Protein AF-A0A6A5UZG5-F1 (afdb_monomer_lite)

Radius of gyration: 35.98 Å; chains: 1; bounding box: 48×78×106 Å

Structure (mmCIF, N/CA/C/O backbone):
data_AF-A0A6A5UZG5-F1
#
_entry.id   AF-A0A6A5UZG5-F1
#
loop_
_atom_site.group_PDB
_atom_site.id
_atom_site.type_symbol
_atom_site.label_atom_id
_atom_site.label_alt_id
_atom_site.label_comp_id
_atom_site.label_asym_id
_atom_site.label_entity_id
_atom_site.label_seq_id
_atom_site.pdbx_PDB_ins_code
_atom_site.Cartn_x
_atom_site.Cartn_y
_atom_site.Cartn_z
_atom_site.occupancy
_atom_site.B_iso_or_equiv
_atom_site.auth_seq_id
_atom_site.auth_comp_id
_atom_site.auth_asym_id
_atom_site.auth_atom_id
_atom_site.pdbx_PDB_model_num
ATOM 1 N N . MET A 1 1 ? 22.357 -47.284 86.163 1.00 48.19 1 MET A N 1
ATOM 2 C CA . MET A 1 1 ? 23.111 -47.047 84.914 1.00 48.19 1 MET A CA 1
ATOM 3 C C . MET A 1 1 ? 22.312 -47.623 83.757 1.00 48.19 1 MET A C 1
ATOM 5 O O . MET A 1 1 ? 22.219 -48.840 83.689 1.00 48.19 1 MET A O 1
ATOM 9 N N . HIS A 1 2 ? 21.711 -46.735 82.956 1.00 44.66 2 HIS A N 1
ATOM 10 C CA . HIS A 1 2 ? 21.263 -46.841 81.551 1.00 44.66 2 HIS A CA 1
ATOM 11 C C . HIS A 1 2 ? 19.967 -46.038 81.364 1.00 44.66 2 HIS A C 1
ATOM 13 O O . HIS A 1 2 ? 18.864 -46.532 81.565 1.00 44.66 2 HIS A O 1
ATOM 19 N N . TYR A 1 3 ? 20.152 -44.759 81.028 1.00 42.88 3 TYR A N 1
ATOM 20 C CA . TYR A 1 3 ? 19.133 -43.882 80.458 1.00 42.88 3 TYR A CA 1
ATOM 21 C C . TYR A 1 3 ? 19.064 -44.161 78.948 1.00 42.88 3 TYR A C 1
ATOM 23 O O . TYR A 1 3 ? 20.099 -44.138 78.283 1.00 42.88 3 TYR A O 1
ATOM 31 N N . LEU A 1 4 ? 17.867 -44.410 78.415 1.00 49.84 4 LEU A N 1
ATOM 32 C CA . LEU A 1 4 ? 17.588 -44.408 76.974 1.00 49.84 4 LEU A CA 1
ATOM 33 C C . LEU A 1 4 ? 17.062 -43.017 76.563 1.00 49.84 4 LEU A C 1
ATOM 35 O O . LEU A 1 4 ? 16.254 -42.451 77.304 1.00 49.84 4 LEU A O 1
ATOM 39 N N . PRO A 1 5 ? 17.515 -42.445 75.430 1.00 58.34 5 PRO A N 1
ATOM 40 C CA . PRO A 1 5 ? 17.227 -41.064 75.060 1.00 58.34 5 PRO A CA 1
ATOM 41 C C . PRO A 1 5 ? 15.943 -40.908 74.233 1.00 58.34 5 PRO A C 1
ATOM 43 O O . PRO A 1 5 ? 15.570 -41.772 73.439 1.00 58.34 5 PRO A O 1
ATOM 46 N N . LEU A 1 6 ? 15.314 -39.741 74.402 1.00 57.16 6 LEU A N 1
ATOM 47 C CA . LEU A 1 6 ? 14.295 -39.176 73.521 1.00 57.16 6 LEU A CA 1
ATOM 48 C C . LEU A 1 6 ? 14.838 -38.993 72.095 1.00 57.16 6 LEU A C 1
ATOM 50 O O . LEU A 1 6 ? 15.872 -38.353 71.913 1.00 57.16 6 LEU A O 1
ATOM 54 N N . LEU A 1 7 ? 14.077 -39.429 71.089 1.00 54.34 7 LEU A N 1
ATOM 55 C CA . LEU A 1 7 ? 14.238 -39.013 69.692 1.00 54.34 7 LEU A CA 1
ATOM 56 C C . LEU A 1 7 ? 12.884 -38.561 69.125 1.00 54.34 7 LEU A C 1
ATOM 58 O O . LEU A 1 7 ? 12.090 -39.336 68.603 1.00 54.34 7 LEU A O 1
ATOM 62 N N . THR A 1 8 ? 12.625 -37.272 69.336 1.00 54.41 8 THR A N 1
ATOM 63 C CA . THR A 1 8 ? 12.122 -36.293 68.356 1.00 54.41 8 THR A CA 1
ATOM 64 C C . THR A 1 8 ? 1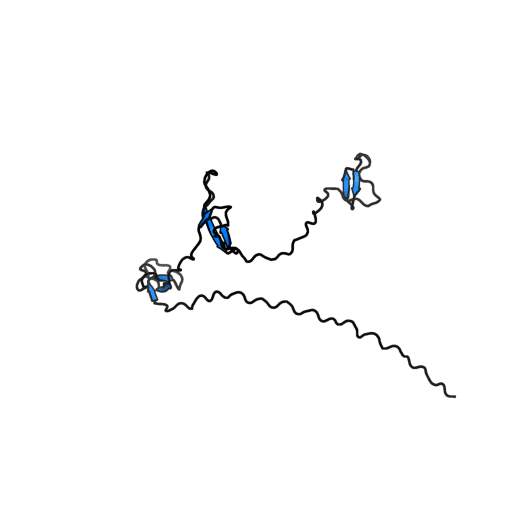1.345 -36.824 67.138 1.00 54.41 8 THR A C 1
ATOM 66 O O . THR A 1 8 ? 11.933 -37.126 66.101 1.00 54.41 8 THR A O 1
ATOM 69 N N . LEU A 1 9 ? 10.009 -36.787 67.206 1.00 54.56 9 LEU A N 1
ATOM 70 C CA . LEU A 1 9 ? 9.136 -36.692 66.030 1.00 54.56 9 LEU A CA 1
ATOM 71 C C . LEU A 1 9 ? 8.893 -35.204 65.725 1.00 54.56 9 LEU A C 1
ATOM 73 O O . LEU A 1 9 ? 8.045 -34.583 66.361 1.00 54.56 9 LEU A O 1
ATOM 77 N N . SER A 1 10 ? 9.642 -34.584 64.809 1.00 57.34 10 SER A N 1
ATOM 78 C CA . SER A 1 10 ? 9.403 -33.176 64.410 1.00 57.34 10 SER A CA 1
ATOM 79 C C . SER A 1 10 ? 9.839 -32.847 62.975 1.00 57.34 10 SER A C 1
ATOM 81 O O . SER A 1 10 ? 10.392 -31.781 62.725 1.00 57.34 10 SER A O 1
ATOM 83 N N . THR A 1 11 ? 9.603 -33.732 62.002 1.00 56.44 11 THR A N 1
ATOM 84 C CA . THR A 1 11 ? 10.003 -33.478 60.598 1.00 56.44 11 THR A CA 1
ATOM 85 C C . THR A 1 11 ? 8.977 -33.946 59.561 1.00 56.44 11 THR A C 1
ATOM 87 O O . THR A 1 11 ? 9.332 -34.560 58.560 1.00 56.44 11 THR A O 1
ATOM 90 N N . LEU A 1 12 ? 7.690 -33.641 59.747 1.00 54.66 12 LEU A N 1
ATOM 91 C CA . LEU A 1 12 ? 6.668 -33.907 58.724 1.00 54.66 12 LEU A CA 1
ATOM 92 C C . LEU A 1 12 ? 5.671 -32.751 58.597 1.00 54.66 12 LEU A C 1
ATOM 94 O O . LEU A 1 12 ? 4.521 -32.900 58.972 1.00 54.66 12 LEU A O 1
ATOM 98 N N . THR A 1 13 ? 6.097 -31.609 58.046 1.00 57.41 13 THR A N 1
ATOM 99 C CA . THR A 1 13 ? 5.173 -30.624 57.431 1.00 57.41 13 THR A CA 1
ATOM 100 C C . THR A 1 13 ? 5.937 -29.578 56.612 1.00 57.41 13 THR A C 1
ATOM 102 O O . THR A 1 13 ? 5.952 -28.397 56.937 1.00 57.41 13 THR A O 1
ATOM 105 N N . LEU A 1 14 ? 6.603 -29.993 55.530 1.00 55.09 14 LEU A N 1
ATOM 106 C CA . LEU A 1 14 ? 7.138 -29.041 54.545 1.00 55.09 14 LEU A CA 1
ATOM 107 C C . LEU A 1 14 ? 7.083 -29.604 53.115 1.00 55.09 14 LEU A C 1
ATOM 109 O O . LEU A 1 14 ? 8.088 -29.647 52.418 1.00 55.09 14 LEU A O 1
ATOM 113 N N . ALA A 1 15 ? 5.919 -30.096 52.682 1.00 52.72 15 ALA A N 1
ATOM 114 C CA . ALA A 1 15 ? 5.770 -30.692 51.347 1.00 52.72 15 ALA A CA 1
ATOM 115 C C . ALA A 1 15 ? 4.505 -30.252 50.586 1.00 52.72 15 ALA A C 1
ATOM 117 O O . ALA A 1 15 ? 4.056 -30.969 49.700 1.00 52.72 15 ALA A O 1
ATOM 118 N N . GLN A 1 16 ? 3.898 -29.103 50.912 1.00 53.38 16 GLN A N 1
ATOM 119 C CA . GLN A 1 16 ? 2.597 -28.719 50.327 1.00 53.38 16 GLN A CA 1
ATOM 120 C C . GLN A 1 16 ? 2.557 -27.376 49.582 1.00 53.38 16 GLN A C 1
ATOM 122 O O . GLN A 1 16 ? 1.472 -26.909 49.266 1.00 53.38 16 GLN A O 1
ATOM 127 N N . TYR A 1 17 ? 3.687 -26.752 49.238 1.00 52.78 17 TYR A N 1
ATOM 128 C CA . TYR A 1 17 ? 3.651 -25.454 48.542 1.00 52.78 17 TYR A CA 1
ATOM 129 C C . TYR A 1 17 ? 4.629 -25.368 47.367 1.00 52.78 17 TYR A C 1
ATOM 131 O O . TYR A 1 17 ? 5.496 -24.507 47.313 1.00 52.78 17 TYR A O 1
ATOM 139 N N . TYR A 1 18 ? 4.475 -26.262 46.394 1.00 47.97 18 TYR A N 1
ATOM 140 C CA . TYR A 1 18 ? 4.950 -26.006 45.034 1.00 47.97 18 TYR A CA 1
ATOM 141 C C . TYR A 1 18 ? 3.776 -26.197 44.081 1.00 47.97 18 TYR A C 1
ATOM 143 O O . TYR A 1 18 ? 3.499 -27.299 43.620 1.00 47.97 18 TYR A O 1
ATOM 151 N N . HIS A 1 19 ? 3.054 -25.105 43.835 1.00 62.12 19 HIS A N 1
ATOM 152 C CA . HIS A 1 19 ? 2.100 -25.022 42.738 1.00 62.12 19 HIS A CA 1
ATOM 153 C C . HIS A 1 19 ? 2.895 -24.514 41.523 1.00 62.12 19 HIS A C 1
ATOM 155 O O . HIS A 1 19 ? 3.359 -23.371 41.557 1.00 62.12 19 HIS A O 1
ATOM 161 N N . PRO A 1 20 ? 3.159 -25.343 40.499 1.00 65.81 20 PRO A N 1
ATOM 162 C CA . PRO A 1 20 ? 3.878 -24.890 39.318 1.00 65.81 20 PRO A CA 1
ATOM 163 C C . PRO A 1 20 ? 3.048 -23.824 38.600 1.00 65.81 20 PRO A C 1
ATOM 165 O O . PRO A 1 20 ? 1.874 -24.040 38.295 1.00 65.81 20 PRO A O 1
ATOM 168 N N . SER A 1 21 ? 3.657 -22.664 38.351 1.00 65.75 21 SER A N 1
ATOM 169 C CA . SER A 1 21 ? 3.054 -21.609 37.540 1.00 65.75 21 SER A CA 1
ATOM 170 C C . SER A 1 21 ? 2.649 -22.175 36.174 1.00 65.75 21 SER A C 1
ATOM 172 O O . SER A 1 21 ? 3.445 -22.905 35.572 1.00 65.75 21 SER A O 1
ATOM 174 N N . PRO A 1 22 ? 1.447 -21.856 35.663 1.00 74.50 22 PRO A N 1
ATOM 175 C CA . PRO A 1 22 ? 1.053 -22.281 34.330 1.00 74.50 22 PRO A CA 1
ATOM 176 C C . PRO A 1 22 ? 2.049 -21.724 33.300 1.00 74.50 22 PRO A C 1
ATOM 178 O O . PRO A 1 22 ? 2.524 -20.593 33.459 1.00 74.50 22 PRO A O 1
ATOM 181 N N . PRO A 1 23 ? 2.395 -22.504 32.261 1.00 75.00 23 PRO A N 1
ATOM 182 C CA . PRO A 1 23 ? 3.274 -22.027 31.206 1.00 75.00 23 PRO A CA 1
ATOM 183 C C . PRO A 1 23 ? 2.664 -20.780 30.549 1.00 75.00 23 PRO A C 1
ATOM 185 O O . PRO A 1 23 ? 1.435 -20.676 30.455 1.00 75.00 23 PRO A O 1
ATOM 188 N N . PRO A 1 24 ? 3.496 -19.825 30.099 1.00 73.12 24 PRO A N 1
ATOM 189 C CA . PRO A 1 24 ? 3.003 -18.663 29.377 1.00 73.12 24 PRO A CA 1
ATOM 190 C C . PRO A 1 24 ? 2.192 -19.116 28.151 1.00 73.12 24 PRO A C 1
ATOM 192 O O . PRO A 1 24 ? 2.528 -20.138 27.542 1.00 73.12 24 PRO A O 1
ATOM 195 N N . PRO A 1 25 ? 1.126 -18.384 27.783 1.00 69.81 25 PRO A N 1
ATOM 196 C CA . PRO A 1 25 ? 0.353 -18.697 26.591 1.00 69.81 25 PRO A CA 1
ATOM 197 C C . PRO A 1 25 ? 1.285 -18.709 25.376 1.00 69.81 25 PRO A C 1
ATOM 199 O O . PRO A 1 25 ? 2.059 -17.774 25.163 1.00 69.81 25 PRO A O 1
ATOM 202 N N . TYR A 1 26 ? 1.231 -19.796 24.605 1.00 70.88 26 TYR A N 1
ATOM 203 C CA . TYR A 1 26 ? 1.948 -19.905 23.339 1.00 70.88 26 TYR A CA 1
ATOM 204 C C . TYR A 1 26 ? 1.568 -18.720 22.440 1.00 70.88 26 TYR A C 1
ATOM 206 O O . TYR A 1 26 ? 0.380 -18.392 22.363 1.00 70.88 26 TYR A O 1
ATOM 214 N N . PRO A 1 27 ? 2.529 -18.084 21.745 1.00 54.47 27 PRO A N 1
ATOM 215 C CA . PRO A 1 27 ? 2.190 -17.087 20.745 1.00 54.47 27 PRO A CA 1
ATOM 216 C C . PRO A 1 27 ? 1.337 -17.764 19.670 1.00 54.47 27 PRO A C 1
ATOM 218 O O . PRO A 1 27 ? 1.779 -18.702 19.005 1.00 54.47 27 PRO A O 1
ATOM 221 N N . THR A 1 28 ? 0.093 -17.307 19.535 1.00 62.41 28 THR A N 1
ATOM 222 C CA . THR A 1 28 ? -0.794 -17.689 18.438 1.00 62.41 28 THR A CA 1
ATOM 223 C C . THR A 1 28 ? -0.054 -17.433 17.124 1.00 62.41 28 THR A C 1
ATOM 225 O O . THR A 1 28 ? 0.463 -16.325 16.949 1.00 62.41 28 THR A O 1
ATOM 228 N N . PRO A 1 29 ? 0.043 -18.411 16.206 1.00 51.66 29 PRO A N 1
ATOM 229 C CA . PRO A 1 29 ? 0.691 -18.187 14.925 1.00 51.66 29 PRO A CA 1
ATOM 230 C C . PRO A 1 29 ? -0.063 -17.077 14.191 1.00 51.66 29 PRO A C 1
ATOM 232 O O . PRO A 1 29 ? -1.239 -17.224 13.860 1.00 51.66 29 PRO A O 1
ATOM 235 N N . THR A 1 30 ? 0.610 -15.949 13.967 1.00 52.12 30 THR A N 1
ATOM 236 C CA . THR A 1 30 ? 0.132 -14.896 13.073 1.00 52.12 30 THR A CA 1
ATOM 237 C C . THR A 1 30 ? -0.185 -15.552 11.729 1.00 52.12 30 THR A C 1
ATOM 239 O O . THR A 1 30 ? 0.673 -16.296 11.238 1.00 52.12 30 THR A O 1
ATOM 242 N N . PRO A 1 31 ? -1.366 -15.330 11.120 1.00 48.94 31 PRO A N 1
ATOM 243 C CA . PRO A 1 31 ? -1.609 -15.779 9.760 1.00 48.94 31 PRO A CA 1
ATOM 244 C C . PRO A 1 31 ? -0.538 -15.135 8.886 1.00 48.94 31 PRO A C 1
ATOM 246 O O . PRO A 1 31 ? -0.531 -13.929 8.644 1.00 48.94 31 PRO A O 1
ATOM 249 N N . SER A 1 32 ? 0.445 -15.943 8.500 1.00 47.62 32 SER A N 1
ATOM 250 C CA . SER A 1 32 ? 1.476 -15.523 7.577 1.00 47.62 32 SER A CA 1
ATOM 251 C C . SER A 1 32 ? 0.753 -15.370 6.251 1.00 47.62 32 SER A C 1
ATOM 253 O O . SER A 1 32 ? 0.396 -16.366 5.622 1.00 47.62 32 SER A O 1
ATOM 255 N N . SER A 1 33 ? 0.450 -14.123 5.881 1.00 45.84 33 SER A N 1
ATOM 256 C CA . SER A 1 33 ? 0.098 -13.775 4.510 1.00 45.84 33 SER A CA 1
ATOM 257 C C . SER A 1 33 ? 1.287 -14.214 3.672 1.00 45.84 33 SER A C 1
ATOM 259 O O . SER A 1 33 ? 2.295 -13.515 3.574 1.00 45.84 33 SER A O 1
ATOM 261 N N . SER A 1 34 ? 1.221 -15.452 3.187 1.00 46.66 34 SER A N 1
ATOM 262 C CA . SER A 1 34 ? 2.217 -16.037 2.314 1.00 46.66 34 SER A CA 1
ATOM 263 C C . SER A 1 34 ? 2.077 -15.292 0.999 1.00 46.66 34 SER A C 1
ATOM 265 O O . SER A 1 34 ? 1.303 -15.673 0.126 1.00 46.66 34 SER A O 1
ATOM 267 N N . ILE A 1 35 ? 2.765 -14.154 0.909 1.00 56.53 35 ILE A N 1
ATOM 268 C CA . ILE A 1 35 ? 3.005 -13.482 -0.357 1.00 56.53 35 ILE A CA 1
ATOM 269 C C . ILE A 1 35 ? 3.694 -14.549 -1.213 1.00 56.53 35 ILE A C 1
ATOM 271 O O . ILE A 1 35 ? 4.765 -15.027 -0.818 1.00 56.53 35 ILE A O 1
ATOM 275 N N . PRO A 1 36 ? 3.066 -15.008 -2.310 1.00 56.94 36 PRO A N 1
ATOM 276 C CA . PRO A 1 36 ? 3.656 -16.042 -3.139 1.00 56.94 36 PRO A CA 1
ATOM 277 C C . PRO A 1 36 ? 5.040 -15.562 -3.591 1.00 56.94 36 PRO A C 1
ATOM 279 O O . PRO A 1 36 ? 5.195 -14.377 -3.903 1.00 56.94 36 PRO A O 1
ATOM 282 N N . PRO A 1 37 ? 6.059 -16.440 -3.602 1.00 53.69 37 PRO A N 1
ATOM 283 C CA . PRO A 1 37 ? 7.392 -16.050 -4.037 1.00 53.69 37 PRO A CA 1
ATOM 284 C C . PRO A 1 37 ? 7.290 -15.434 -5.441 1.00 53.69 37 PRO A C 1
ATOM 286 O O . PRO A 1 37 ? 6.594 -16.009 -6.289 1.00 53.69 37 PRO A O 1
ATOM 289 N N . PRO A 1 38 ? 7.921 -14.269 -5.690 1.00 56.12 38 PRO A N 1
ATOM 290 C CA . PRO A 1 38 ? 7.780 -13.562 -6.954 1.00 56.12 38 PRO A CA 1
ATOM 291 C C . PRO A 1 38 ? 8.176 -14.502 -8.089 1.00 56.12 38 PRO A C 1
ATOM 293 O O . PRO A 1 38 ? 9.283 -15.047 -8.122 1.00 56.12 38 PRO A O 1
ATOM 296 N N . ARG A 1 39 ? 7.227 -14.759 -8.990 1.00 56.59 39 ARG A N 1
ATOM 297 C CA . ARG A 1 39 ? 7.443 -15.659 -10.114 1.00 56.59 39 ARG A CA 1
ATOM 298 C C . ARG A 1 39 ? 8.261 -14.905 -11.155 1.00 56.59 39 ARG A C 1
ATOM 300 O O . ARG A 1 39 ? 7.715 -14.084 -11.864 1.00 56.59 39 ARG A O 1
ATOM 307 N N . TYR A 1 40 ? 9.549 -15.230 -11.250 1.00 56.59 40 TYR A N 1
ATOM 308 C CA . TYR A 1 40 ? 10.488 -14.807 -12.299 1.00 56.59 40 TYR A CA 1
ATOM 309 C C . TYR A 1 40 ? 10.827 -13.308 -12.326 1.00 56.59 40 TYR A C 1
ATOM 311 O O . TYR A 1 40 ? 10.080 -12.467 -12.802 1.00 56.59 40 TYR A O 1
ATOM 319 N N . THR A 1 41 ? 12.036 -12.981 -11.885 1.00 68.62 41 THR A N 1
ATOM 320 C CA . THR A 1 41 ? 12.611 -11.634 -11.901 1.00 68.62 41 THR A CA 1
ATOM 321 C C . THR A 1 41 ? 13.328 -11.370 -13.229 1.00 68.62 41 THR A C 1
ATOM 323 O O . THR A 1 41 ? 14.517 -11.646 -13.382 1.00 68.62 41 THR A O 1
ATOM 326 N N . ILE A 1 42 ? 12.592 -10.863 -14.221 1.00 81.94 42 ILE A N 1
ATOM 327 C CA . ILE A 1 42 ? 13.150 -10.463 -15.524 1.00 81.94 42 ILE A CA 1
ATOM 328 C C . ILE A 1 42 ? 13.957 -9.163 -15.337 1.00 81.94 42 ILE A C 1
ATOM 330 O O . ILE A 1 42 ? 13.409 -8.205 -14.789 1.00 81.94 42 ILE A O 1
ATOM 334 N N . PRO A 1 43 ? 15.229 -9.087 -15.771 1.00 84.44 43 PRO A N 1
ATOM 335 C CA . PRO A 1 43 ? 15.999 -7.848 -15.711 1.00 84.44 43 PRO A CA 1
ATOM 336 C C . PRO A 1 43 ? 15.430 -6.800 -16.675 1.00 84.44 43 PRO A C 1
ATOM 338 O O . PRO A 1 43 ? 15.121 -7.115 -17.824 1.00 84.44 43 PRO A O 1
ATOM 341 N N . CYS A 1 44 ? 15.320 -5.554 -16.218 1.00 87.00 44 CYS A N 1
ATOM 342 C CA . CYS A 1 44 ? 14.751 -4.438 -16.979 1.00 87.00 44 CYS A CA 1
ATOM 343 C C . CYS A 1 44 ? 15.549 -3.148 -16.813 1.00 87.00 44 CYS A C 1
ATOM 345 O O . CYS A 1 44 ? 16.371 -3.017 -15.903 1.00 87.00 44 CYS A O 1
ATOM 347 N N . THR A 1 45 ? 15.295 -2.182 -17.695 1.00 88.19 45 THR A N 1
ATOM 348 C CA . THR A 1 45 ? 15.845 -0.829 -17.581 1.00 88.19 45 THR A CA 1
ATOM 349 C C . THR A 1 45 ? 14.823 0.102 -16.942 1.00 88.19 45 THR A C 1
ATOM 351 O O . THR A 1 45 ? 13.756 0.358 -17.508 1.00 88.19 45 THR A O 1
ATOM 354 N N . VAL A 1 46 ? 15.168 0.639 -15.772 1.00 79.25 46 VAL A N 1
ATOM 355 C CA . VAL A 1 46 ? 14.333 1.580 -15.024 1.00 79.25 46 VAL A CA 1
ATOM 356 C C . VAL A 1 46 ? 14.271 2.887 -15.815 1.00 79.25 46 VAL A C 1
ATOM 358 O O . VAL A 1 46 ? 15.277 3.584 -15.918 1.00 79.25 46 VAL A O 1
ATOM 361 N N . SER A 1 47 ? 13.117 3.146 -16.442 1.00 79.00 47 SER A N 1
ATOM 362 C CA . SER A 1 47 ? 12.703 4.350 -17.203 1.00 79.00 47 SER A CA 1
ATOM 363 C C . SER A 1 47 ? 11.768 3.956 -18.357 1.00 79.00 47 SER A C 1
ATOM 365 O O . SER A 1 47 ? 10.820 4.670 -18.659 1.00 79.00 47 SER A O 1
ATOM 367 N N . ASN A 1 48 ? 11.999 2.786 -18.966 1.00 78.25 48 ASN A N 1
ATOM 368 C CA . ASN A 1 48 ? 11.259 2.338 -20.152 1.00 78.25 48 ASN A CA 1
ATOM 369 C C . ASN A 1 48 ? 10.376 1.110 -19.906 1.00 78.25 48 ASN A C 1
ATOM 371 O O . ASN A 1 48 ? 9.742 0.641 -20.848 1.00 78.25 48 ASN A O 1
ATOM 375 N N . ASP A 1 49 ? 10.402 0.543 -18.694 1.00 77.69 49 ASP A N 1
ATOM 376 C CA . ASP A 1 49 ? 9.728 -0.705 -18.295 1.00 77.69 49 ASP A CA 1
ATOM 377 C C . ASP A 1 49 ? 9.973 -1.906 -19.227 1.00 77.69 49 ASP A C 1
ATOM 379 O O . ASP A 1 49 ? 9.415 -2.974 -19.031 1.00 77.69 49 ASP A O 1
ATOM 383 N N . ALA A 1 50 ? 10.849 -1.793 -20.223 1.00 80.44 50 ALA A N 1
ATOM 384 C CA . ALA A 1 50 ? 11.219 -2.875 -21.113 1.00 80.44 50 ALA A CA 1
ATOM 385 C C . ALA A 1 50 ? 12.303 -3.745 -20.448 1.00 80.44 50 ALA A C 1
ATOM 387 O O . ALA A 1 50 ? 13.238 -3.200 -19.844 1.00 80.44 50 ALA A O 1
ATOM 388 N N . PRO A 1 51 ? 12.224 -5.085 -20.557 1.00 86.56 51 PRO A N 1
ATOM 389 C CA . PRO A 1 51 ? 11.272 -5.895 -21.326 1.00 86.56 51 PRO A CA 1
ATOM 390 C C . PRO A 1 51 ? 10.108 -6.451 -20.472 1.00 86.56 51 PRO A C 1
ATOM 392 O O . PRO A 1 51 ? 9.703 -7.599 -20.659 1.00 86.56 51 PRO A O 1
ATOM 395 N N . CYS A 1 52 ? 9.596 -5.696 -19.499 1.00 84.38 52 CYS A N 1
ATOM 396 C CA . CYS A 1 52 ? 8.575 -6.206 -18.591 1.00 84.38 52 CYS A CA 1
ATOM 397 C C . CYS A 1 52 ? 7.271 -6.569 -19.326 1.00 84.38 52 CYS A C 1
ATOM 399 O O . CYS A 1 52 ? 6.840 -5.844 -20.228 1.00 84.38 52 CYS A O 1
ATOM 401 N N . PRO A 1 53 ? 6.625 -7.688 -18.945 1.00 85.25 53 PRO A N 1
ATOM 402 C CA . PRO A 1 53 ? 5.303 -8.050 -19.444 1.00 85.25 53 PRO A CA 1
ATOM 403 C C . PRO A 1 53 ? 4.248 -6.971 -19.166 1.00 85.25 53 PRO A C 1
ATOM 405 O O . PRO A 1 53 ? 4.393 -6.126 -18.282 1.00 85.25 53 PRO A O 1
ATOM 408 N N . THR A 1 54 ? 3.125 -7.030 -19.882 1.00 79.50 54 THR A N 1
ATOM 409 C CA . THR A 1 54 ? 1.971 -6.163 -19.609 1.00 79.50 54 THR A CA 1
ATOM 410 C C . THR A 1 54 ? 1.484 -6.360 -18.166 1.00 79.50 54 THR A C 1
ATOM 412 O O . THR A 1 54 ? 1.280 -7.493 -17.736 1.00 79.50 54 THR A O 1
ATOM 415 N N . ASN A 1 55 ? 1.253 -5.257 -17.443 1.00 76.12 55 ASN A N 1
ATOM 416 C CA . ASN A 1 55 ? 0.921 -5.193 -16.005 1.00 76.12 55 ASN A CA 1
ATOM 417 C C . ASN A 1 55 ? 2.089 -5.423 -15.035 1.00 76.12 55 ASN A C 1
ATOM 419 O O . ASN A 1 55 ? 1.855 -5.639 -13.849 1.00 76.12 55 ASN A O 1
ATOM 423 N N . TRP A 1 56 ? 3.331 -5.380 -15.509 1.00 84.38 56 TRP A N 1
ATOM 424 C CA . TRP A 1 56 ? 4.527 -5.409 -14.668 1.00 84.38 56 TRP A CA 1
ATOM 425 C C . TRP A 1 56 ? 5.232 -4.057 -14.770 1.00 84.38 56 TRP A C 1
ATOM 427 O O . TRP A 1 56 ? 5.039 -3.327 -15.741 1.00 84.38 56 TRP A O 1
ATOM 437 N N . PHE A 1 57 ? 6.029 -3.705 -13.767 1.00 87.44 57 PHE A N 1
ATOM 438 C CA . PHE A 1 57 ? 6.823 -2.475 -13.780 1.00 87.44 57 PHE A CA 1
ATOM 439 C C . PHE A 1 57 ? 8.252 -2.757 -13.330 1.00 87.44 57 PHE A C 1
ATOM 441 O O . PHE A 1 57 ? 8.506 -3.682 -12.551 1.00 87.44 57 PHE A O 1
ATOM 448 N N . CYS A 1 58 ? 9.194 -1.964 -13.835 1.00 87.06 58 CYS A N 1
ATOM 449 C C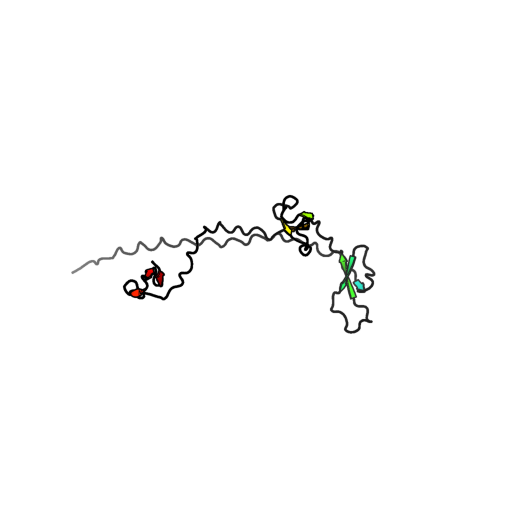A . CYS A 1 58 ? 10.599 -2.122 -13.512 1.00 87.06 58 CYS A CA 1
ATOM 450 C C . CYS A 1 58 ? 10.911 -1.486 -12.154 1.00 87.06 58 CYS A C 1
ATOM 452 O O . CYS A 1 58 ? 10.931 -0.263 -12.012 1.00 87.06 58 CYS A O 1
ATOM 454 N N . THR A 1 59 ? 11.168 -2.313 -11.141 1.00 86.50 59 THR A N 1
ATOM 455 C CA . THR A 1 59 ? 11.549 -1.841 -9.806 1.00 86.50 59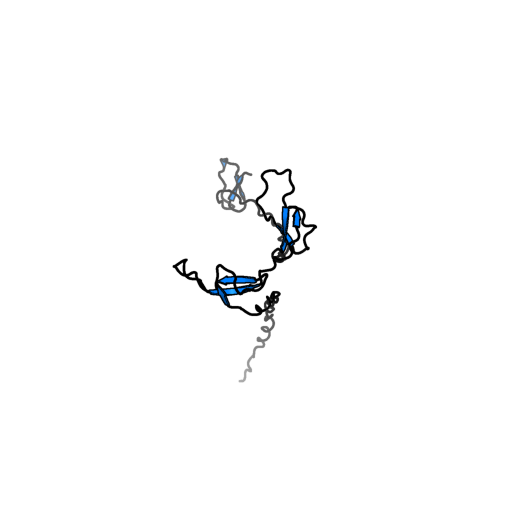 THR A CA 1
ATOM 456 C C . THR A 1 59 ? 13.072 -1.817 -9.681 1.00 86.50 59 THR A C 1
ATOM 458 O O . THR A 1 59 ? 13.709 -2.847 -9.925 1.00 86.50 59 THR A O 1
ATOM 461 N N . PRO A 1 60 ? 13.686 -0.689 -9.288 1.00 84.56 60 PRO A N 1
ATOM 462 C CA . PRO A 1 60 ? 15.130 -0.614 -9.100 1.00 84.56 60 PRO A CA 1
ATOM 463 C C . PRO A 1 60 ? 15.591 -1.542 -7.972 1.00 84.56 60 PRO A C 1
ATOM 465 O O . PRO A 1 60 ? 15.044 -1.524 -6.872 1.00 84.56 60 PRO A O 1
ATOM 468 N N . THR A 1 61 ? 16.628 -2.338 -8.233 1.00 82.94 61 THR A N 1
ATOM 469 C CA . THR A 1 61 ? 17.252 -3.220 -7.226 1.00 82.94 61 THR A CA 1
ATOM 470 C C . THR A 1 61 ? 18.454 -2.596 -6.535 1.00 82.94 61 THR A C 1
ATOM 472 O O . THR A 1 61 ? 18.964 -3.139 -5.558 1.00 82.94 61 THR A O 1
ATOM 475 N N . MET A 1 62 ? 18.940 -1.477 -7.061 1.00 79.69 62 MET A N 1
ATOM 476 C CA . MET A 1 62 ? 20.092 -0.740 -6.559 1.00 79.69 62 MET A CA 1
ATOM 477 C C . MET A 1 62 ? 19.760 0.755 -6.520 1.00 79.69 62 MET A C 1
ATOM 479 O O . MET A 1 62 ? 18.852 1.183 -7.232 1.00 79.69 62 MET A O 1
ATOM 483 N N . PRO A 1 63 ? 20.467 1.555 -5.704 1.00 81.75 63 PRO A N 1
ATOM 484 C CA . PRO A 1 63 ? 20.306 3.006 -5.688 1.00 81.75 63 PRO A CA 1
ATOM 485 C C . PRO A 1 63 ? 20.528 3.624 -7.078 1.00 81.75 63 PRO A C 1
ATOM 487 O O . PRO A 1 63 ? 21.322 3.083 -7.856 1.00 81.75 63 PRO A O 1
ATOM 490 N N . PRO A 1 64 ? 19.872 4.758 -7.388 1.00 80.50 64 PRO A N 1
ATOM 491 C CA . PRO A 1 64 ? 20.075 5.436 -8.660 1.00 80.50 64 PRO A CA 1
ATOM 492 C C . PRO A 1 64 ? 21.534 5.887 -8.805 1.00 80.50 64 PRO A C 1
ATOM 494 O O . PRO A 1 64 ? 22.127 6.358 -7.827 1.00 80.50 64 PRO A O 1
ATOM 497 N N . PRO A 1 65 ? 22.126 5.758 -10.006 1.00 81.38 65 PRO A N 1
ATOM 498 C CA . PRO A 1 65 ? 23.438 6.321 -10.276 1.00 81.38 65 PRO A CA 1
ATOM 499 C C . PRO A 1 65 ? 23.392 7.846 -10.133 1.00 81.38 65 PRO A C 1
ATOM 501 O O . PRO A 1 65 ? 22.373 8.486 -10.393 1.00 81.38 65 PRO A O 1
ATOM 504 N N . THR A 1 66 ? 24.517 8.440 -9.736 1.00 83.38 66 THR A N 1
ATOM 505 C CA . THR A 1 66 ? 24.656 9.899 -9.589 1.00 83.38 66 THR A CA 1
ATOM 506 C C . THR A 1 66 ? 24.464 10.637 -10.920 1.00 83.38 66 THR A C 1
ATOM 508 O O . THR A 1 66 ? 24.090 11.806 -10.933 1.00 83.38 66 THR A O 1
ATOM 511 N N . GLU A 1 67 ? 24.701 9.953 -12.041 1.00 82.94 67 GLU A N 1
ATOM 512 C CA . GLU A 1 67 ? 24.443 10.464 -13.384 1.00 82.94 67 GLU A CA 1
ATOM 513 C C . GLU A 1 67 ? 23.076 10.001 -13.895 1.00 82.94 67 GLU A C 1
ATOM 515 O O . GLU A 1 67 ? 22.825 8.809 -14.067 1.00 82.94 67 GLU A O 1
ATOM 520 N N . THR A 1 68 ? 22.202 10.958 -14.203 1.00 72.06 68 THR A N 1
ATOM 521 C CA . THR A 1 68 ? 20.847 10.718 -14.729 1.00 72.06 68 THR A CA 1
ATOM 522 C C . THR A 1 68 ? 20.818 10.194 -16.168 1.00 72.06 68 THR A C 1
ATOM 524 O O . THR A 1 68 ? 19.762 9.792 -16.650 1.00 72.06 68 THR A O 1
ATOM 527 N N . SER A 1 69 ? 21.957 10.194 -16.864 1.00 74.06 69 SER A N 1
ATOM 528 C CA . SER A 1 69 ? 22.117 9.695 -18.235 1.00 74.06 69 SER A CA 1
ATOM 529 C C . SER A 1 69 ? 22.352 8.185 -18.314 1.00 74.06 69 SER A C 1
ATOM 531 O O . SER A 1 69 ? 22.227 7.615 -19.400 1.00 74.06 69 SER A O 1
ATOM 533 N N . ILE A 1 70 ? 22.699 7.529 -17.200 1.00 77.81 70 ILE A N 1
ATOM 534 C CA . ILE A 1 70 ? 23.029 6.104 -17.192 1.00 77.81 70 ILE A CA 1
ATOM 535 C C . ILE A 1 70 ? 21.748 5.294 -16.951 1.00 77.81 70 ILE A C 1
ATOM 537 O O . ILE A 1 70 ? 21.151 5.406 -15.876 1.00 77.81 70 ILE A O 1
ATOM 541 N N . PRO A 1 71 ? 21.314 4.453 -17.912 1.00 70.19 71 PRO A N 1
ATOM 542 C CA . PRO A 1 71 ? 20.216 3.531 -17.677 1.00 70.19 71 PRO A CA 1
ATOM 543 C C . PRO A 1 71 ? 20.598 2.581 -16.541 1.00 70.19 71 PRO A C 1
ATOM 545 O O . PRO A 1 71 ? 21.646 1.936 -16.568 1.00 70.19 71 PRO A O 1
ATOM 548 N N . TRP A 1 72 ? 19.735 2.499 -15.537 1.00 80.75 72 TRP A N 1
ATOM 549 C CA . TRP A 1 72 ? 19.947 1.688 -14.350 1.00 80.75 72 TRP A CA 1
ATOM 550 C C . TRP A 1 72 ? 19.036 0.467 -14.378 1.00 80.75 72 TRP A C 1
ATOM 552 O O . TRP A 1 72 ? 17.911 0.503 -14.885 1.00 80.75 72 TRP A O 1
ATOM 562 N N . GLY A 1 73 ? 19.587 -0.648 -13.908 1.00 85.50 73 GLY A N 1
ATOM 563 C CA . GLY A 1 73 ? 18.919 -1.939 -13.922 1.00 85.50 73 GLY A CA 1
ATOM 564 C C . GLY A 1 73 ? 17.895 -2.066 -12.802 1.00 85.50 73 GLY A C 1
ATOM 565 O O . GLY A 1 73 ? 18.069 -1.541 -11.701 1.00 85.50 73 GLY A O 1
ATOM 566 N N . GLY A 1 74 ? 16.843 -2.815 -13.084 1.00 88.94 74 GLY A N 1
ATOM 567 C CA . GLY A 1 74 ? 15.858 -3.240 -12.108 1.00 88.94 74 GLY A CA 1
ATOM 568 C C . GLY A 1 74 ? 15.372 -4.647 -12.404 1.00 88.94 74 GLY A C 1
ATOM 569 O O . GLY A 1 74 ? 15.894 -5.345 -13.279 1.00 88.94 74 GLY A O 1
ATOM 570 N N . LEU A 1 75 ? 14.341 -5.048 -11.674 1.00 88.94 75 LEU A N 1
ATOM 571 C CA . LEU A 1 75 ? 13.622 -6.289 -11.906 1.00 88.94 75 LEU A CA 1
ATOM 572 C C . LEU A 1 75 ? 12.166 -5.974 -12.208 1.00 88.94 75 LEU A C 1
ATOM 574 O O . LEU A 1 75 ? 11.562 -5.115 -11.565 1.00 88.94 75 LEU A O 1
ATOM 578 N N . CYS A 1 76 ? 11.605 -6.677 -13.184 1.00 87.81 76 CYS A N 1
ATOM 579 C CA . CYS A 1 76 ? 10.182 -6.621 -13.445 1.00 87.81 76 CYS A CA 1
ATOM 580 C C . CYS A 1 76 ? 9.451 -7.286 -12.285 1.00 87.81 76 CYS A C 1
ATOM 582 O O . CYS A 1 76 ? 9.704 -8.450 -11.967 1.00 87.81 76 CYS A O 1
ATOM 584 N N . ILE A 1 77 ? 8.551 -6.535 -11.666 1.00 83.38 77 ILE A N 1
ATOM 585 C CA . ILE A 1 77 ? 7.690 -7.015 -10.593 1.00 83.38 77 ILE A CA 1
ATOM 586 C C . ILE A 1 77 ? 6.248 -6.851 -11.062 1.00 83.38 77 ILE A C 1
ATOM 588 O O . ILE A 1 77 ? 5.913 -5.860 -11.721 1.00 83.38 77 ILE A O 1
ATOM 592 N N . ASP A 1 78 ? 5.402 -7.828 -10.732 1.00 80.75 78 ASP A N 1
ATOM 593 C CA . ASP A 1 78 ? 3.956 -7.709 -10.894 1.00 80.75 78 ASP A CA 1
ATOM 594 C C . ASP A 1 78 ? 3.488 -6.383 -10.290 1.00 80.75 78 ASP A C 1
ATOM 596 O O . ASP A 1 78 ? 3.815 -6.051 -9.144 1.00 80.75 78 ASP A O 1
ATOM 600 N N . ARG A 1 79 ? 2.702 -5.613 -11.047 1.00 76.31 79 ARG A N 1
ATOM 601 C CA . ARG A 1 79 ? 2.064 -4.425 -10.493 1.00 76.31 79 ARG A CA 1
ATOM 602 C C . ARG A 1 79 ? 1.186 -4.890 -9.336 1.00 76.31 79 ARG A C 1
ATOM 604 O O . ARG A 1 79 ? 0.317 -5.736 -9.570 1.00 76.31 79 ARG A O 1
ATOM 611 N N . PRO A 1 80 ? 1.398 -4.388 -8.103 1.00 65.81 80 PRO A N 1
ATOM 612 C CA . PRO A 1 80 ? 0.574 -4.797 -6.984 1.00 65.81 80 PRO A CA 1
ATOM 613 C C . PRO A 1 80 ? -0.871 -4.528 -7.379 1.00 65.81 80 PRO A C 1
ATOM 615 O O . PRO A 1 80 ? -1.238 -3.396 -7.700 1.00 65.81 80 PRO A O 1
ATOM 618 N N . THR A 1 81 ? -1.665 -5.595 -7.444 1.00 66.50 81 THR A N 1
ATOM 619 C CA . THR A 1 81 ? -3.099 -5.446 -7.646 1.00 66.50 81 THR A CA 1
ATOM 620 C C . THR A 1 81 ? -3.594 -4.747 -6.389 1.00 66.50 81 THR A C 1
ATOM 622 O O . THR A 1 81 ? -3.410 -5.307 -5.303 1.00 66.50 81 THR A O 1
ATOM 625 N N . PRO A 1 82 ? -4.120 -3.512 -6.485 1.00 63.12 82 PRO A N 1
ATOM 626 C CA . PRO A 1 82 ? -4.619 -2.840 -5.303 1.00 63.12 82 PRO A CA 1
ATOM 627 C C . PRO A 1 82 ? -5.666 -3.755 -4.660 1.00 63.12 82 PRO A C 1
ATOM 629 O O . PRO A 1 82 ? -6.466 -4.359 -5.385 1.00 63.12 82 PRO A O 1
ATOM 632 N N . PRO A 1 83 ? -5.636 -3.920 -3.328 1.00 65.94 83 PRO A N 1
ATOM 633 C CA . PRO A 1 83 ? -6.637 -4.726 -2.654 1.00 65.94 83 PRO A CA 1
ATOM 634 C C . PRO A 1 83 ? -8.022 -4.197 -3.025 1.00 65.94 83 PRO A C 1
ATOM 636 O O . PRO A 1 83 ? -8.218 -2.987 -3.169 1.00 65.94 83 PRO A O 1
ATOM 639 N N . ILE A 1 84 ? -8.978 -5.106 -3.215 1.00 73.12 84 ILE A N 1
ATOM 640 C CA . ILE A 1 84 ? -10.369 -4.723 -3.446 1.00 73.12 84 ILE A CA 1
ATOM 641 C C . ILE A 1 84 ? -10.844 -4.031 -2.168 1.00 73.12 84 ILE A C 1
ATOM 643 O O . ILE A 1 84 ? -11.047 -4.677 -1.144 1.00 73.12 84 ILE A O 1
ATOM 647 N N . VAL A 1 85 ? -10.957 -2.708 -2.225 1.00 82.38 85 VAL A N 1
ATOM 648 C CA . VAL A 1 85 ? -11.433 -1.874 -1.122 1.00 82.38 85 VAL A CA 1
ATOM 649 C C . VAL A 1 85 ? -12.917 -1.598 -1.310 1.00 82.38 85 VAL A C 1
ATOM 651 O O . VAL A 1 85 ? -13.351 -1.176 -2.384 1.00 82.38 85 VAL A O 1
ATOM 654 N N . THR A 1 86 ? -13.704 -1.830 -0.263 1.00 88.75 86 THR A N 1
ATOM 655 C CA . THR A 1 86 ? -15.128 -1.490 -0.267 1.00 88.75 86 THR A CA 1
ATOM 656 C C . THR A 1 86 ? -15.287 -0.008 0.081 1.00 88.75 86 THR A C 1
ATOM 658 O O . THR A 1 86 ? -14.785 0.415 1.127 1.00 88.75 86 THR A O 1
ATOM 661 N N . PRO A 1 87 ? -15.938 0.808 -0.767 1.00 88.94 87 PRO A N 1
ATOM 662 C CA . PRO A 1 87 ? -16.223 2.198 -0.434 1.00 88.94 87 PRO A CA 1
ATOM 663 C C . PRO A 1 87 ? -17.263 2.276 0.689 1.00 88.94 87 PRO A C 1
ATOM 665 O O . PRO A 1 87 ? -18.194 1.474 0.745 1.00 88.94 87 PRO A O 1
ATOM 668 N N . CYS A 1 88 ? -17.117 3.267 1.561 1.00 90.12 88 CYS A N 1
ATOM 669 C CA . CYS A 1 88 ? -18.025 3.514 2.676 1.00 90.12 88 CYS A CA 1
ATOM 670 C C . CYS A 1 88 ? -18.273 5.013 2.851 1.00 90.12 88 CYS A C 1
ATOM 672 O O . CYS A 1 88 ? -17.507 5.853 2.368 1.00 90.12 88 CYS A O 1
ATOM 674 N N . VAL A 1 89 ? -19.357 5.349 3.545 1.00 91.44 89 VAL A N 1
ATOM 675 C CA . VAL A 1 89 ? -19.615 6.713 4.009 1.00 91.44 89 VAL A CA 1
ATOM 676 C C . VAL A 1 89 ? -19.073 6.825 5.427 1.00 91.44 89 VAL A C 1
ATOM 678 O O . VAL A 1 89 ? -19.292 5.948 6.253 1.00 91.44 89 VAL A O 1
ATOM 681 N N . MET A 1 90 ? -18.353 7.898 5.728 1.00 87.19 90 MET A N 1
ATOM 682 C CA . MET A 1 90 ? -17.794 8.125 7.055 1.00 87.19 90 MET A CA 1
ATOM 683 C C . MET A 1 90 ? -18.899 8.167 8.110 1.00 87.19 90 MET A C 1
ATOM 685 O O . MET A 1 90 ? -19.843 8.948 8.010 1.00 87.19 90 MET A O 1
ATOM 689 N N . GLY A 1 91 ? -18.755 7.318 9.130 1.00 82.62 91 GLY A N 1
ATOM 690 C CA . GLY A 1 91 ? -19.775 7.088 10.157 1.00 82.62 91 GLY A CA 1
ATOM 691 C C . GLY A 1 91 ? -20.726 5.925 9.853 1.00 82.62 91 GLY A C 1
ATOM 692 O O . GLY A 1 91 ? -21.479 5.529 10.739 1.00 82.62 91 GLY A O 1
ATOM 693 N N . ASP A 1 92 ? -20.658 5.351 8.650 1.00 86.69 92 ASP A N 1
ATOM 694 C CA . ASP A 1 92 ? -21.388 4.155 8.243 1.00 86.69 92 ASP A CA 1
ATOM 695 C C . ASP A 1 92 ? -20.420 2.998 7.944 1.0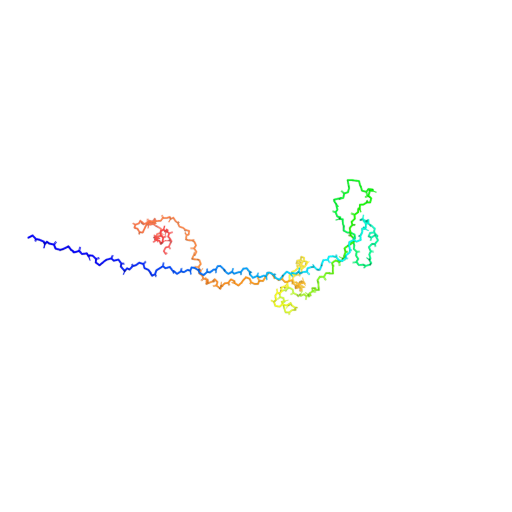0 86.69 92 ASP A C 1
ATOM 697 O O . ASP A 1 92 ? -19.828 2.895 6.867 1.00 86.69 92 ASP A O 1
ATOM 701 N N . ASP A 1 93 ? -20.279 2.106 8.926 1.00 87.12 93 ASP A N 1
ATOM 702 C CA . ASP A 1 93 ? -19.493 0.872 8.819 1.00 87.12 93 ASP A CA 1
ATOM 703 C C . ASP A 1 93 ? -20.313 -0.303 8.238 1.00 87.12 93 ASP A C 1
ATOM 705 O O . ASP A 1 93 ? -19.782 -1.404 8.110 1.00 87.12 93 ASP A O 1
ATOM 709 N N . THR A 1 94 ? -21.592 -0.125 7.872 1.00 89.12 94 THR A N 1
ATOM 710 C CA . THR A 1 94 ? -22.425 -1.223 7.340 1.00 89.12 94 THR A CA 1
ATOM 711 C C . THR A 1 94 ? -21.921 -1.875 6.045 1.00 89.12 94 THR A C 1
ATOM 713 O O . THR A 1 94 ? -22.093 -3.091 5.923 1.00 89.12 94 THR A O 1
ATOM 716 N N . PRO A 1 95 ? -21.280 -1.167 5.086 1.00 88.75 95 PRO A N 1
ATOM 717 C CA . PRO A 1 95 ? -20.705 -1.827 3.916 1.00 88.75 95 PRO A CA 1
ATOM 718 C C . PRO A 1 95 ? -19.371 -2.524 4.230 1.00 88.75 95 PRO A C 1
ATOM 720 O O . PRO A 1 95 ? -18.851 -3.262 3.393 1.00 88.75 95 PRO A O 1
ATOM 723 N N . CYS A 1 96 ? -18.799 -2.298 5.415 1.00 86.75 96 CYS A N 1
ATOM 724 C CA . CYS A 1 96 ? -17.530 -2.874 5.825 1.00 86.75 96 CYS A CA 1
ATOM 725 C C . CYS A 1 96 ? -17.713 -4.278 6.415 1.00 86.75 96 CYS A C 1
ATOM 727 O O . CYS A 1 96 ? -18.718 -4.604 7.046 1.00 86.75 96 CYS A O 1
ATOM 729 N N . LEU A 1 97 ? -16.702 -5.132 6.233 1.00 87.06 97 LEU A N 1
ATOM 730 C CA . LEU A 1 97 ? -16.632 -6.402 6.952 1.00 87.06 97 LEU A CA 1
ATOM 731 C C . LEU A 1 97 ? -16.523 -6.138 8.465 1.00 87.06 97 LEU A C 1
ATOM 733 O O . LEU A 1 97 ? -15.940 -5.124 8.853 1.00 87.06 97 LEU A O 1
ATOM 737 N N . PRO A 1 98 ? -16.971 -7.064 9.334 1.00 81.94 98 PRO A N 1
ATOM 738 C CA . PRO A 1 98 ? -16.947 -6.872 10.789 1.00 81.94 98 PRO A CA 1
ATOM 739 C C . PRO A 1 98 ? -15.561 -6.579 11.394 1.00 81.94 98 PRO A C 1
ATOM 741 O O . PRO A 1 98 ? -15.472 -6.013 12.481 1.00 81.94 98 PRO A O 1
ATOM 744 N N . SER A 1 99 ? -14.481 -6.975 10.712 1.00 80.31 99 SER A N 1
ATOM 745 C CA . SER A 1 99 ? -13.081 -6.720 11.089 1.00 80.31 99 SER A CA 1
ATOM 746 C C . SER A 1 99 ? -12.512 -5.403 10.538 1.00 80.31 99 SER A C 1
ATOM 748 O O . SER A 1 99 ? -11.359 -5.067 10.803 1.00 80.31 99 SER A O 1
ATOM 750 N N . SER A 1 100 ? -13.293 -4.652 9.765 1.00 84.88 100 SER A N 1
ATOM 751 C CA . SER A 1 100 ? -12.862 -3.437 9.072 1.00 84.88 100 SER A CA 1
ATOM 752 C C . SER A 1 100 ? -13.684 -2.224 9.489 1.00 84.88 100 SER A C 1
ATOM 754 O O . SER A 1 100 ? -14.803 -2.355 9.981 1.00 84.88 100 SER A O 1
ATOM 756 N N . ARG A 1 101 ? -13.103 -1.035 9.326 1.00 88.12 101 ARG A N 1
ATOM 757 C CA . ARG A 1 101 ? -13.725 0.248 9.673 1.00 88.12 101 ARG A CA 1
ATOM 758 C C . ARG A 1 101 ? -13.624 1.214 8.509 1.00 88.12 101 ARG A C 1
ATOM 760 O O . ARG A 1 101 ? -12.617 1.216 7.792 1.00 88.12 101 ARG A O 1
ATOM 767 N N . CYS A 1 102 ? -14.637 2.059 8.360 1.00 88.00 102 CYS A N 1
ATOM 768 C CA . CYS A 1 102 ? -14.608 3.130 7.387 1.00 88.00 102 CYS A CA 1
ATOM 769 C C . CYS A 1 102 ? -13.533 4.150 7.770 1.00 88.00 102 CYS A C 1
ATOM 771 O O . CYS A 1 102 ? -13.641 4.857 8.773 1.00 88.00 102 CYS A O 1
ATOM 773 N N . THR A 1 103 ? -12.461 4.191 6.982 1.00 87.44 103 THR A N 1
ATOM 774 C CA . THR A 1 103 ? -11.318 5.073 7.207 1.00 87.44 103 THR A CA 1
ATOM 775 C C . THR A 1 103 ? -11.292 6.137 6.116 1.00 87.44 103 THR A C 1
ATOM 777 O O . THR A 1 103 ? -11.469 5.810 4.938 1.00 87.44 103 THR A O 1
ATOM 780 N N . PRO A 1 104 ? -11.067 7.412 6.464 1.00 83.06 104 PRO A N 1
ATOM 781 C CA . PRO A 1 104 ? -11.061 8.471 5.473 1.00 83.06 104 PRO A CA 1
ATOM 782 C C . PRO A 1 104 ? -9.845 8.354 4.557 1.00 83.06 104 PRO A C 1
ATOM 784 O O . PRO A 1 104 ? -8.708 8.256 5.016 1.00 83.06 104 PRO A O 1
ATOM 787 N N . THR A 1 105 ? -10.080 8.414 3.250 1.00 80.19 105 THR A N 1
ATOM 788 C CA . THR A 1 105 ? -9.019 8.368 2.228 1.00 80.19 105 THR A CA 1
ATOM 789 C C . THR A 1 105 ? -8.642 9.735 1.673 1.00 80.19 105 THR A C 1
ATOM 791 O O . THR A 1 105 ? -7.676 9.859 0.925 1.00 80.19 105 THR A O 1
ATOM 794 N N . MET A 1 106 ? -9.394 10.772 2.026 1.00 76.00 106 MET A N 1
ATOM 795 C CA . MET A 1 106 ? -9.161 12.151 1.610 1.00 76.00 106 MET A CA 1
ATOM 796 C C . MET A 1 106 ? -9.420 13.074 2.795 1.00 76.00 106 MET A C 1
ATOM 798 O O . MET A 1 106 ? -10.188 12.713 3.677 1.00 76.00 106 MET A O 1
ATOM 802 N N . VAL A 1 107 ? -8.797 14.254 2.825 1.00 77.69 107 VAL A N 1
ATOM 803 C CA . VAL A 1 107 ? -9.037 15.266 3.868 1.00 77.69 107 VAL A CA 1
ATOM 804 C C . VAL A 1 107 ? -10.527 15.613 3.936 1.00 77.69 107 VAL A C 1
ATOM 806 O O . VAL A 1 107 ? -11.205 15.642 2.907 1.00 77.69 107 VAL A O 1
ATOM 809 N N . GLN A 1 108 ? -11.025 15.864 5.148 1.00 72.44 108 GLN A N 1
ATOM 810 C CA . GLN A 1 108 ? -12.414 16.242 5.381 1.00 72.44 108 GLN A CA 1
ATOM 811 C C . GLN A 1 108 ? -12.799 17.444 4.496 1.00 72.44 108 GLN A C 1
ATOM 813 O O . GLN A 1 108 ? -12.109 18.469 4.540 1.00 72.44 108 GLN A O 1
ATOM 818 N N . PRO A 1 109 ? -13.878 17.343 3.696 1.00 72.31 109 PRO A N 1
ATOM 819 C CA . PRO A 1 109 ? -14.401 18.473 2.950 1.00 72.31 109 PRO A CA 1
ATOM 820 C C . PRO A 1 109 ? -14.758 19.608 3.908 1.00 72.31 109 PRO A C 1
ATOM 822 O O . PRO A 1 109 ? -15.302 19.379 4.986 1.00 72.31 109 PRO A O 1
ATOM 825 N N . THR A 1 110 ? -14.475 20.845 3.508 1.00 73.75 110 THR A N 1
ATOM 826 C CA . THR A 1 110 ? -14.836 22.043 4.286 1.00 73.75 110 THR A CA 1
ATOM 827 C C . THR A 1 110 ? -16.354 22.218 4.397 1.00 73.75 110 THR A C 1
ATOM 829 O O . THR A 1 110 ? -16.837 22.893 5.301 1.00 73.75 110 THR A O 1
ATOM 832 N N . ASP A 1 111 ? -17.101 21.591 3.489 1.00 75.25 111 ASP A N 1
ATOM 833 C CA . ASP A 1 111 ? -18.555 21.552 3.499 1.00 75.25 111 ASP A CA 1
ATOM 834 C C . ASP A 1 111 ? -19.049 20.332 4.293 1.00 75.25 111 ASP A C 1
ATOM 836 O O . ASP A 1 111 ? -18.971 19.190 3.834 1.00 75.25 111 ASP A O 1
ATOM 840 N N . THR A 1 112 ? -19.552 20.574 5.504 1.00 68.25 112 THR A N 1
ATOM 841 C CA . THR A 1 112 ? -20.122 19.546 6.386 1.00 68.25 112 THR A CA 1
ATOM 842 C C . THR A 1 112 ? -21.471 19.008 5.907 1.00 68.25 112 THR A C 1
ATOM 844 O O . THR A 1 112 ? -21.978 18.061 6.508 1.00 68.25 112 THR A O 1
ATOM 847 N N . ALA A 1 113 ? -22.064 19.573 4.848 1.00 72.62 113 ALA A N 1
ATOM 848 C CA . ALA A 1 113 ? -23.339 19.107 4.307 1.00 72.62 113 ALA A CA 1
ATOM 849 C C . ALA A 1 113 ? -23.205 17.861 3.416 1.00 72.62 113 ALA A C 1
ATOM 851 O O . ALA A 1 113 ? -24.201 17.175 3.178 1.00 72.62 113 ALA A O 1
ATOM 852 N N . LEU A 1 114 ? -22.000 17.552 2.921 1.00 73.56 114 LEU A N 1
ATOM 853 C CA . LEU A 1 114 ? -21.770 16.394 2.061 1.00 73.56 114 LEU A CA 1
ATOM 854 C C . LEU A 1 114 ? -21.237 15.199 2.864 1.00 73.56 114 LEU A C 1
ATOM 856 O O . LEU A 1 114 ? -20.312 15.361 3.665 1.00 73.56 114 LEU A O 1
ATOM 860 N N . PRO A 1 115 ? -21.776 13.984 2.640 1.00 71.44 115 PRO A N 1
ATOM 861 C CA . PRO A 1 115 ? -21.253 12.782 3.269 1.00 71.44 115 PRO A CA 1
ATOM 862 C C . PRO A 1 115 ? -19.796 12.583 2.845 1.00 71.44 115 PRO A C 1
ATOM 864 O O . PRO A 1 115 ? -19.473 12.501 1.659 1.00 71.44 115 PRO A O 1
ATOM 867 N N . TRP A 1 116 ? -18.903 12.528 3.829 1.00 82.06 116 TRP A N 1
ATOM 868 C CA . TRP A 1 116 ? -17.484 12.299 3.589 1.00 82.06 116 TRP A CA 1
ATOM 869 C C . TRP A 1 116 ? -17.267 10.824 3.240 1.00 82.06 116 TRP A C 1
ATOM 871 O O . TRP A 1 116 ? -17.734 9.945 3.956 1.00 82.06 116 TRP A O 1
ATOM 881 N N . GLY A 1 117 ? -16.609 10.541 2.117 1.00 87.69 117 GLY A N 1
ATOM 882 C CA . GLY A 1 117 ? -16.316 9.172 1.688 1.00 87.69 117 GLY A CA 1
ATOM 883 C C . GLY A 1 117 ? -15.059 8.601 2.345 1.00 87.69 117 GLY A C 1
ATOM 884 O O . GLY A 1 117 ? -14.114 9.331 2.649 1.00 87.69 117 GLY A O 1
ATOM 885 N N . GLY A 1 118 ? -15.036 7.282 2.511 1.00 89.31 118 GLY A N 1
ATOM 886 C CA . GLY A 1 118 ? -13.886 6.526 2.990 1.00 89.31 118 GLY A CA 1
ATOM 887 C C . GLY A 1 118 ? -13.766 5.161 2.317 1.00 89.31 118 GLY A C 1
ATOM 888 O O . GLY A 1 118 ? -14.502 4.821 1.386 1.00 89.31 118 GLY A O 1
ATOM 889 N N . GLN A 1 119 ? -12.822 4.366 2.810 1.00 91.50 119 GLN A N 1
ATOM 890 C CA . GLN A 1 119 ? -12.642 2.970 2.426 1.00 91.50 119 GLN A CA 1
ATOM 891 C C . GLN A 1 119 ? -12.651 2.080 3.664 1.00 91.50 119 GLN A C 1
ATOM 893 O O . GLN A 1 119 ? -12.140 2.461 4.719 1.00 91.50 119 GLN A O 1
ATOM 898 N N . CYS A 1 120 ? -13.221 0.886 3.529 1.00 88.88 120 CYS A N 1
ATOM 899 C CA . CYS A 1 120 ? -13.154 -0.135 4.562 1.00 88.88 120 CYS A CA 1
ATOM 900 C C . CYS A 1 120 ? -11.727 -0.680 4.633 1.00 88.88 120 CYS A C 1
ATOM 902 O O . CYS A 1 120 ? -11.261 -1.353 3.713 1.00 88.88 120 CYS A O 1
ATOM 904 N N . ILE A 1 121 ? -11.039 -0.379 5.730 1.00 85.06 121 ILE A N 1
ATOM 905 C CA . ILE A 1 121 ? -9.688 -0.864 6.008 1.00 85.06 121 ILE A CA 1
ATOM 906 C C . ILE A 1 121 ? -9.785 -1.827 7.185 1.00 85.06 121 ILE A C 1
ATOM 908 O O . ILE A 1 121 ? -10.453 -1.524 8.178 1.00 85.06 121 ILE A O 1
ATOM 912 N N . GLU A 1 122 ? -9.158 -2.998 7.074 1.00 82.19 122 GLU A N 1
ATOM 913 C CA . GLU A 1 122 ? -9.023 -3.899 8.218 1.00 82.19 122 GLU A CA 1
ATOM 914 C C . GLU A 1 122 ? -8.304 -3.166 9.350 1.00 82.19 122 GLU A C 1
ATOM 916 O O . GLU A 1 122 ? -7.179 -2.684 9.200 1.00 82.19 122 GLU A O 1
ATOM 921 N N . GLY A 1 123 ? -8.991 -3.039 10.482 1.00 68.19 123 GLY A N 1
ATOM 922 C CA . GLY A 1 123 ? -8.372 -2.510 11.683 1.00 68.19 123 GLY A CA 1
ATOM 923 C C . GLY A 1 123 ? -7.424 -3.552 12.276 1.00 68.19 123 GLY A C 1
ATOM 924 O O . GLY A 1 123 ? -7.586 -4.749 12.018 1.00 68.19 123 GLY A O 1
ATOM 925 N N . PRO A 1 124 ? -6.456 -3.145 13.117 1.00 55.44 124 PRO A N 1
ATOM 926 C CA . PRO A 1 124 ? -5.781 -4.106 13.979 1.00 55.44 124 PRO A CA 1
ATOM 927 C C . PRO A 1 124 ? -6.843 -4.932 14.726 1.00 55.44 124 PRO A C 1
ATOM 929 O O . PRO A 1 124 ? -7.887 -4.373 15.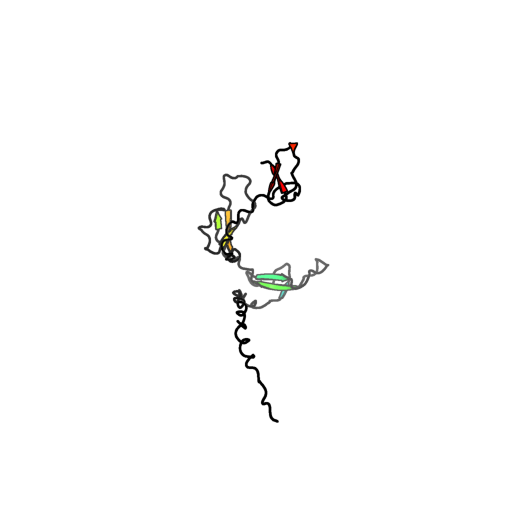088 1.00 55.44 124 PRO A O 1
ATOM 932 N N . PRO A 1 125 ? -6.617 -6.246 14.937 1.00 51.53 125 PRO A N 1
ATOM 933 C CA . PRO A 1 125 ? -7.588 -7.101 15.608 1.00 51.53 125 PRO A CA 1
ATOM 934 C C . PRO A 1 125 ? -8.014 -6.423 16.910 1.00 51.53 125 PRO A C 1
ATOM 936 O O . PRO A 1 125 ? -7.149 -5.842 17.579 1.00 51.53 125 PRO A O 1
ATOM 939 N N . PRO A 1 126 ? -9.314 -6.442 17.262 1.00 48.09 126 PRO A N 1
ATOM 940 C CA . PRO A 1 126 ? -9.770 -5.818 18.489 1.00 48.09 126 PRO A CA 1
ATOM 941 C C . PRO A 1 126 ? -8.918 -6.383 19.619 1.00 48.09 126 PRO A C 1
ATOM 943 O O . PRO A 1 126 ? -8.935 -7.587 19.879 1.00 48.09 126 PRO A O 1
ATOM 946 N N . VAL A 1 127 ? -8.116 -5.522 20.249 1.00 43.41 127 VAL A N 1
ATOM 947 C CA . VAL A 1 127 ? -7.479 -5.882 21.506 1.00 43.41 127 VAL A CA 1
ATOM 948 C C . VAL A 1 127 ? -8.656 -6.146 22.421 1.00 43.41 127 VAL A C 1
ATOM 950 O O . VAL A 1 127 ? -9.416 -5.230 22.739 1.00 43.41 127 VAL A O 1
ATOM 953 N N . SER A 1 128 ? -8.865 -7.416 22.757 1.00 42.97 128 SER A N 1
ATOM 954 C CA . SER A 1 128 ? -9.809 -7.859 23.771 1.00 42.97 128 SER A CA 1
ATOM 955 C C . SER A 1 128 ? -9.319 -7.339 25.117 1.00 42.97 128 SER A C 1
ATOM 957 O O . SER A 1 128 ? -8.857 -8.098 25.964 1.00 42.97 128 SER A O 1
ATOM 959 N N . THR A 1 129 ? -9.331 -6.024 25.302 1.00 43.78 129 THR A N 1
ATOM 960 C CA . THR A 1 129 ? -9.104 -5.415 26.594 1.00 43.78 129 THR A CA 1
ATOM 961 C C . THR A 1 129 ? -10.344 -5.780 27.401 1.00 43.78 129 THR A C 1
ATOM 963 O 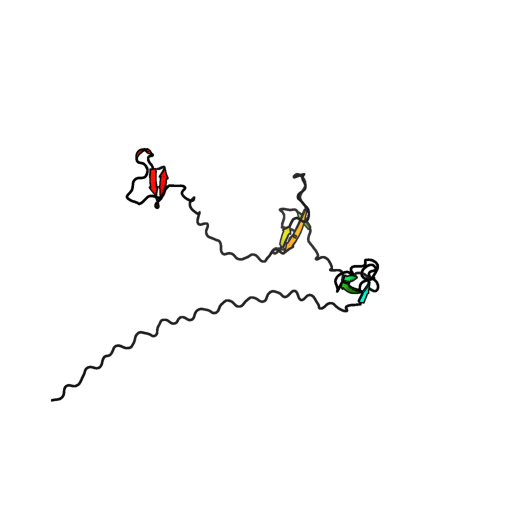O . THR A 1 129 ? -11.450 -5.403 26.996 1.00 43.78 129 THR A O 1
ATOM 966 N N . PRO A 1 130 ? -10.220 -6.560 28.490 1.00 48.19 130 PRO A N 1
ATOM 967 C CA . PRO A 1 130 ? -11.350 -6.786 29.377 1.00 48.19 130 PRO A CA 1
ATOM 968 C C . PRO A 1 130 ? -11.908 -5.418 29.788 1.00 48.19 130 PRO A C 1
ATOM 970 O O . PRO A 1 130 ? -11.120 -4.474 29.908 1.00 48.19 130 PRO A O 1
ATOM 973 N N . PRO A 1 131 ? -13.235 -5.282 29.966 1.00 45.19 131 PRO A N 1
ATOM 974 C CA . PRO A 1 131 ? -13.845 -4.009 30.311 1.00 45.19 131 PRO A CA 1
ATOM 975 C C . PRO A 1 131 ? -13.127 -3.466 31.539 1.00 45.19 131 PRO A C 1
ATOM 977 O O . PRO A 1 131 ? -13.239 -4.020 32.633 1.00 45.19 131 PRO A O 1
ATOM 980 N N . SER A 1 132 ? -12.333 -2.411 31.345 1.00 42.59 132 SER A N 1
ATOM 981 C CA . SER A 1 132 ? -11.812 -1.640 32.454 1.00 42.59 132 SER A CA 1
ATOM 982 C C . SER A 1 132 ? -13.045 -1.093 33.142 1.00 42.59 132 SER A C 1
ATOM 984 O O . SER A 1 132 ? -13.715 -0.197 32.631 1.00 42.59 132 SER A O 1
ATOM 986 N N . THR A 1 133 ? -13.390 -1.707 34.271 1.00 42.97 133 THR A N 1
ATOM 987 C CA . THR A 1 133 ? -14.272 -1.114 35.258 1.00 42.97 133 THR A CA 1
ATOM 988 C C . THR A 1 133 ? -13.844 0.333 35.384 1.00 42.97 133 THR A C 1
ATOM 990 O O . THR A 1 133 ? -12.696 0.607 35.737 1.00 42.97 133 THR A O 1
ATOM 993 N N . SER A 1 134 ? -14.751 1.227 34.999 1.00 46.00 134 SER A N 1
ATOM 994 C CA . SER A 1 134 ? -14.667 2.656 35.233 1.00 46.00 134 SER A CA 1
ATOM 995 C C . SER A 1 134 ? -14.508 2.859 36.736 1.00 46.00 134 SER A C 1
ATOM 997 O O . SER A 1 134 ? -15.468 3.027 37.482 1.00 46.00 134 SER A O 1
ATOM 999 N N . THR A 1 135 ? -13.273 2.773 37.211 1.00 42.00 135 THR A N 1
ATOM 1000 C CA . THR A 1 135 ? -12.884 3.433 38.437 1.00 42.00 135 THR A CA 1
ATOM 1001 C C . THR A 1 135 ? -12.869 4.887 38.028 1.00 42.00 135 THR A C 1
ATOM 1003 O O . THR A 1 135 ? -11.930 5.328 37.370 1.00 42.00 135 THR A O 1
ATOM 1006 N N . CYS A 1 136 ? -13.959 5.602 38.319 1.00 38.47 136 CYS A N 1
ATOM 1007 C CA . CYS A 1 136 ? -13.952 7.053 38.340 1.00 38.47 136 CYS A CA 1
ATOM 1008 C C . CYS A 1 136 ? -12.701 7.461 39.114 1.00 38.47 136 CYS A C 1
ATOM 1010 O O . CYS A 1 136 ? -12.660 7.303 40.335 1.00 38.47 136 CYS A O 1
ATOM 1012 N N . GLU A 1 137 ? -11.661 7.893 38.404 1.00 40.53 137 GLU A N 1
ATOM 1013 C CA . GLU A 1 137 ? -10.497 8.474 39.040 1.00 40.53 137 GLU A CA 1
ATOM 1014 C C . GLU A 1 137 ? -11.039 9.706 39.769 1.00 40.53 137 GLU A C 1
ATOM 1016 O O . GLU A 1 137 ? -11.597 10.602 39.124 1.00 40.53 137 GLU A O 1
ATOM 1021 N N . PRO A 1 138 ? -11.041 9.716 41.114 1.00 53.72 138 PRO A N 1
ATOM 1022 C CA . PRO A 1 138 ? -11.559 10.860 41.834 1.00 53.72 138 PRO A CA 1
ATOM 1023 C C . PRO A 1 138 ? -10.707 12.068 41.430 1.00 53.72 138 PRO A C 1
ATOM 1025 O O . PRO A 1 138 ? -9.487 11.920 41.312 1.00 53.72 138 PRO A O 1
ATOM 1028 N N . PRO A 1 139 ? -11.317 13.246 41.213 1.00 50.69 139 PRO A N 1
ATOM 1029 C CA . PRO A 1 139 ? -10.590 14.430 40.778 1.00 50.69 139 PRO A CA 1
ATOM 1030 C C . PRO A 1 139 ? -9.378 14.640 41.683 1.00 50.69 139 PRO A C 1
ATOM 1032 O O . PRO A 1 139 ? -9.513 14.632 42.909 1.00 50.69 139 PRO A O 1
ATOM 1035 N N . VAL A 1 140 ? -8.197 14.777 41.071 1.00 55.50 140 VAL A N 1
ATOM 1036 C CA . VAL A 1 140 ? -6.930 15.028 41.766 1.00 55.50 140 VAL A CA 1
ATOM 1037 C C . VAL A 1 140 ? -7.144 16.209 42.718 1.00 55.50 140 VAL A C 1
ATOM 1039 O O . VAL A 1 140 ? -7.370 17.323 42.243 1.00 55.50 140 VAL A O 1
ATOM 1042 N N . PRO A 1 141 ? -7.117 16.012 44.050 1.00 53.56 141 PRO A N 1
ATOM 1043 C CA . PRO A 1 141 ? -7.438 17.089 44.970 1.00 53.56 141 PRO A CA 1
ATOM 1044 C C . PRO A 1 141 ? -6.313 18.131 44.953 1.00 53.56 141 PRO A C 1
ATOM 1046 O O . PRO A 1 141 ? -5.219 17.925 45.489 1.00 53.56 141 PRO A O 1
ATOM 1049 N N . THR A 1 142 ? -6.588 19.271 44.324 1.00 57.72 142 THR A N 1
ATOM 1050 C CA . THR A 1 142 ? -5.762 20.479 44.332 1.00 57.72 142 THR A CA 1
ATOM 1051 C C . THR A 1 142 ? -5.816 21.100 45.728 1.00 57.72 142 THR A C 1
ATOM 1053 O O . THR A 1 142 ? -6.703 21.878 46.052 1.00 57.72 142 THR A O 1
ATOM 1056 N N . GLY A 1 143 ? -4.873 20.728 46.595 1.00 66.38 143 GLY A N 1
ATOM 1057 C CA . GLY A 1 143 ? -4.807 21.240 47.966 1.00 66.38 143 GLY A CA 1
ATOM 1058 C C . GLY A 1 143 ? -3.397 21.201 48.544 1.00 66.38 143 GLY A C 1
ATOM 1059 O O . GLY A 1 143 ? -2.547 20.429 48.091 1.00 66.38 143 GLY A O 1
ATOM 1060 N N . LYS A 1 144 ? -3.118 22.033 49.551 1.00 75.06 144 LYS A N 1
ATOM 1061 C CA . LYS A 1 144 ? -1.854 21.953 50.303 1.00 75.06 144 LYS A CA 1
ATOM 1062 C C . LYS A 1 144 ? -1.839 20.683 51.160 1.00 75.06 144 LYS A C 1
ATOM 1064 O O . LYS A 1 144 ? -2.892 20.308 51.673 1.00 75.06 144 LYS A O 1
ATOM 1069 N N . PRO A 1 145 ? -0.685 20.016 51.324 1.00 75.75 145 PRO A N 1
ATOM 1070 C CA . PRO A 1 145 ? -0.597 18.837 52.172 1.00 75.75 145 PRO A CA 1
ATOM 1071 C C . PRO A 1 145 ? -0.903 19.194 53.634 1.00 75.75 145 PRO A C 1
ATOM 1073 O O . PRO A 1 145 ? -0.442 20.215 54.143 1.00 75.75 145 PRO A O 1
ATOM 1076 N N . CYS A 1 146 ? -1.660 18.338 54.310 1.00 78.75 146 CYS A N 1
ATOM 1077 C CA . CYS A 1 146 ? -1.975 18.423 55.734 1.00 78.75 146 CYS A CA 1
ATOM 1078 C C . CYS A 1 146 ? -1.802 17.046 56.387 1.00 78.75 146 CYS A C 1
ATOM 1080 O O . CYS A 1 146 ? -1.817 16.015 55.716 1.00 78.75 146 CYS A O 1
ATOM 1082 N N . ARG A 1 147 ? -1.616 17.018 57.709 1.00 77.88 147 ARG A N 1
ATOM 1083 C CA . ARG A 1 147 ? -1.701 15.786 58.508 1.00 77.88 147 ARG A CA 1
ATOM 1084 C C . ARG A 1 147 ? -3.042 15.772 59.228 1.00 77.88 147 ARG A C 1
ATOM 1086 O O . ARG A 1 147 ? -3.549 16.843 59.537 1.00 77.88 147 ARG A O 1
ATOM 1093 N N . VAL A 1 148 ? -3.574 14.577 59.484 1.00 64.56 148 VAL A N 1
ATOM 1094 C CA . VAL A 1 148 ? -4.923 14.323 60.031 1.00 64.56 148 VAL A CA 1
ATOM 1095 C C . VAL A 1 148 ? -5.239 15.170 61.277 1.00 64.56 148 VAL A C 1
ATOM 1097 O O . VAL A 1 148 ? -6.380 15.581 61.444 1.00 64.56 148 VAL A O 1
ATOM 1100 N N . ASP A 1 149 ? -4.218 15.556 62.049 1.00 63.94 149 ASP A N 1
ATOM 1101 C CA . ASP A 1 149 ? -4.354 16.350 63.281 1.00 63.94 149 ASP A CA 1
ATOM 1102 C C . ASP A 1 149 ? -3.877 17.814 63.172 1.00 63.94 149 ASP A C 1
ATOM 1104 O O . ASP A 1 149 ? -3.839 18.537 64.167 1.00 63.94 149 ASP A O 1
ATOM 1108 N N . ARG A 1 150 ? -3.476 18.285 61.980 1.00 60.28 150 ARG A N 1
ATOM 1109 C CA . ARG A 1 150 ? -3.119 19.695 61.744 1.00 60.28 150 ARG A CA 1
ATOM 1110 C C . ARG A 1 150 ? -4.199 20.382 60.923 1.00 60.28 150 ARG A C 1
ATOM 1112 O O . ARG A 1 150 ? -4.438 20.036 59.768 1.00 60.28 150 ARG A O 1
ATOM 1119 N N . GLN A 1 151 ? -4.798 21.398 61.535 1.00 65.50 151 GLN A N 1
ATOM 1120 C CA . GLN A 1 151 ? -5.780 22.274 60.916 1.00 65.50 151 GLN A CA 1
ATOM 1121 C C . GLN A 1 151 ? -5.198 22.902 59.644 1.00 65.50 151 GLN A C 1
ATOM 1123 O O . GLN A 1 151 ? -4.127 23.517 59.652 1.00 65.50 151 GLN A O 1
ATOM 1128 N N . CYS A 1 152 ? -5.933 22.758 58.544 1.00 69.50 152 CYS A N 1
ATOM 1129 C CA . CYS A 1 152 ? -5.860 23.690 57.426 1.00 69.50 152 CYS A CA 1
ATOM 1130 C C . CYS A 1 152 ? -6.143 25.106 57.944 1.00 69.50 152 CYS A C 1
ATOM 1132 O O . CYS A 1 152 ? -6.600 25.260 59.076 1.00 69.50 152 CYS A O 1
ATOM 1134 N N . ARG A 1 153 ? -5.794 26.151 57.183 1.00 72.38 153 ARG A N 1
ATOM 1135 C CA . ARG A 1 153 ? -5.852 27.539 57.675 1.00 72.38 153 ARG A CA 1
ATOM 1136 C C . ARG A 1 153 ? -7.177 27.793 58.420 1.00 72.38 153 ARG A C 1
ATOM 1138 O O . ARG A 1 153 ? -8.232 27.766 57.809 1.00 72.38 153 ARG A O 1
ATOM 1145 N N . TRP A 1 154 ? -7.111 28.040 59.733 1.00 57.44 154 TRP A N 1
ATOM 1146 C CA . TRP A 1 154 ? -8.292 28.122 60.616 1.00 57.44 154 TRP A CA 1
ATOM 1147 C C . TRP A 1 154 ? -9.384 29.054 60.065 1.00 57.44 154 TRP A C 1
ATOM 1149 O O . TRP A 1 154 ? -10.573 28.785 60.176 1.00 57.44 154 TRP A O 1
ATOM 1159 N N . TRP A 1 155 ? -8.974 30.151 59.435 1.00 64.88 155 TRP A N 1
ATOM 1160 C CA . TRP A 1 155 ? -9.851 31.187 58.892 1.00 64.88 155 TRP A CA 1
ATOM 1161 C C . TRP A 1 155 ? -10.510 30.853 57.543 1.00 64.88 155 TRP A C 1
ATOM 1163 O O . TRP A 1 155 ? -11.383 31.608 57.130 1.00 64.88 155 TRP A O 1
ATOM 1173 N N . SER A 1 156 ? -10.128 29.774 56.843 1.00 66.38 156 SER A N 1
ATOM 1174 C CA . SER A 1 156 ? -10.702 29.426 55.527 1.00 66.38 156 SER A CA 1
ATOM 1175 C C . SER A 1 156 ? -11.813 28.369 55.578 1.00 66.38 156 SER A C 1
ATOM 1177 O O . SER A 1 156 ? -12.401 28.082 54.541 1.00 66.38 156 SER A O 1
ATOM 1179 N N . GLY A 1 157 ? -12.116 27.773 56.741 1.00 72.44 157 GLY A N 1
ATOM 1180 C CA . GLY A 1 157 ? -13.117 26.693 56.840 1.00 72.44 157 GLY A CA 1
ATOM 1181 C C . GLY A 1 157 ? -12.712 25.386 56.130 1.00 72.44 157 GLY A C 1
ATOM 1182 O O . GLY A 1 157 ? -13.524 24.475 55.955 1.00 72.44 157 GLY A O 1
ATOM 1183 N N . GLU A 1 158 ? -11.451 25.275 55.714 1.00 77.94 158 GLU A N 1
ATOM 1184 C CA . GLU A 1 158 ? -10.904 24.090 55.055 1.00 77.94 158 GLU A CA 1
ATOM 1185 C C . GLU A 1 158 ? -10.649 22.967 56.071 1.00 77.94 158 GLU A C 1
ATOM 1187 O O . GLU A 1 158 ? -10.194 23.210 57.191 1.00 77.94 158 GLU A O 1
ATOM 1192 N N . LYS A 1 159 ? -10.875 21.715 55.664 1.00 80.69 159 LYS A N 1
ATOM 1193 C CA . LYS A 1 159 ? -10.578 20.522 56.473 1.00 80.69 159 LYS A CA 1
ATOM 1194 C C . LYS A 1 159 ? -9.577 19.612 55.771 1.00 80.69 159 LYS A C 1
ATOM 1196 O O . LYS A 1 159 ? -9.454 19.617 54.545 1.00 80.69 159 LYS A O 1
ATOM 1201 N N . CYS A 1 160 ? -8.852 18.820 56.556 1.00 79.31 160 CYS A N 1
ATOM 1202 C CA . CYS A 1 160 ? -7.889 17.868 56.018 1.00 79.31 160 CYS A CA 1
ATOM 1203 C C . CYS A 1 160 ? -8.611 16.606 55.529 1.00 79.31 160 CYS A C 1
ATOM 1205 O O . CYS A 1 160 ? -9.122 15.830 56.333 1.00 79.31 160 CYS A O 1
ATOM 1207 N N . VAL A 1 161 ? -8.638 16.379 54.215 1.00 78.62 161 VAL A N 1
ATOM 1208 C CA . VAL A 1 161 ? -9.217 15.180 53.596 1.00 78.62 161 VAL A CA 1
ATOM 1209 C C . VAL A 1 161 ? -8.108 14.442 52.858 1.00 78.62 161 VAL A C 1
ATOM 1211 O O . VAL A 1 161 ? -7.480 14.989 51.956 1.00 78.62 161 VAL A O 1
ATOM 1214 N N . ARG A 1 162 ? -7.831 13.193 53.260 1.00 78.38 162 ARG A N 1
ATOM 1215 C CA . ARG A 1 162 ? -6.793 12.336 52.642 1.00 78.38 162 ARG A CA 1
ATOM 1216 C C . ARG A 1 162 ? -5.414 13.015 52.540 1.00 78.38 162 ARG A C 1
ATOM 1218 O O . ARG A 1 162 ? -4.704 12.871 51.550 1.00 78.38 162 ARG A O 1
ATOM 1225 N N . GLY A 1 163 ? -5.037 13.770 53.572 1.00 77.62 163 GLY A N 1
ATOM 1226 C CA . GLY A 1 163 ? -3.735 14.434 53.649 1.00 77.62 163 GLY A CA 1
ATOM 1227 C C . GLY A 1 163 ? -3.614 15.719 52.823 1.00 77.62 163 GLY A C 1
ATOM 1228 O O . GLY A 1 163 ? -2.499 16.200 52.626 1.00 77.62 163 GLY A O 1
ATOM 1229 N N . ARG A 1 164 ? -4.726 16.289 52.336 1.00 77.75 164 ARG A N 1
ATOM 1230 C CA . ARG A 1 164 ? -4.773 17.582 51.633 1.00 77.75 164 ARG A CA 1
ATOM 1231 C C . ARG A 1 164 ? -5.884 18.473 52.198 1.00 77.75 164 ARG A C 1
ATOM 1233 O O . ARG A 1 164 ? -6.941 17.982 52.583 1.00 77.75 164 ARG A O 1
ATOM 1240 N N . CYS A 1 165 ? -5.643 19.779 52.255 1.00 77.69 165 CYS A N 1
ATOM 1241 C CA . CYS A 1 165 ? -6.670 20.753 52.612 1.00 77.69 165 CYS A CA 1
ATOM 1242 C C . CYS A 1 165 ? -7.677 20.891 51.476 1.00 77.69 165 CYS A C 1
ATOM 1244 O O . CYS A 1 165 ? -7.277 21.176 50.348 1.00 77.69 165 CYS A O 1
ATOM 1246 N N . ALA A 1 166 ? -8.953 20.686 51.786 1.00 75.06 166 ALA A N 1
ATOM 1247 C CA . ALA A 1 166 ? -10.069 20.892 50.876 1.00 75.06 166 ALA A CA 1
ATOM 1248 C C . ALA A 1 166 ? -11.090 21.830 51.532 1.00 75.06 166 ALA A C 1
ATOM 1250 O O . ALA A 1 166 ? -11.296 21.763 52.750 1.00 75.06 166 ALA A O 1
ATOM 1251 N N . ALA A 1 167 ? -11.715 22.696 50.732 1.00 74.19 167 ALA A N 1
ATOM 1252 C CA . ALA A 1 167 ? -12.865 23.479 51.173 1.00 74.19 167 ALA A CA 1
ATOM 1253 C C . ALA A 1 167 ? -13.975 22.517 51.624 1.00 74.19 167 ALA A C 1
ATOM 1255 O O . ALA A 1 167 ? -14.228 21.511 50.953 1.00 74.19 167 ALA A O 1
ATOM 1256 N N . SER A 1 168 ? -14.548 22.777 52.800 1.00 65.31 168 SER A N 1
ATOM 1257 C CA . SER A 1 168 ? -15.676 21.993 53.316 1.00 65.31 168 SER A CA 1
ATOM 1258 C C . SER A 1 168 ? -16.975 22.370 52.631 1.00 65.31 168 SER A C 1
ATOM 1260 O O . SER A 1 168 ? -17.131 23.565 52.300 1.00 65.31 168 SER A O 1
#

Sequence (168 aa):
MHYLPLLTLSTLTLAQYYHPSPPPPYPTPTPSSSIPPPRYTIPCTVSNDAPCPTNWFCTPTMPPPTETSIPWGGLCIDRPTPPIVTPCVMGDDTPCLPSSRCTPTMVQPTDTALPWGGQCIEGPPPVSTPPSTSTCEPPVPTGKPCRVDRQCRWWSGEKCVRGRCAAS

Organism: NCBI:txid1447943

Foldseek 3Di:
DDDDDDDDPDPPDDDPDDDDDDDDDDPDPDPPPPPDDFDDWDKDFQPPQPPADPQWGFDAPDDDDPDPPDTGIGTTGHNPPPPPWFKDFQVDCPSEDPQWDFDQPDPDDPDPVDGGMGTTDRDDGPPPPPPPDPPPPPPPDPFDFADQPDDDPPVQCWHQDPRGTDRD

pLDDT: mean 70.06, std 14.59, range [38.47, 91.5]

Secondary structure (DSSP, 8-state):
--PPPP---------S---PPPPPPPPP-------PPPS---EEEETT-TTPPTTEEEEESSPPPSSTTS-EEEEEEEPP----PPEEETTB-TTS-TTEEEEESSPPPS-TTSPPEEEEEEPSP-------------------B--TTS-S-GGGTEEEETTEEEE-